Protein AF-A0A846Z059-F1 (afdb_monomer_lite)

InterPro domains:
  IPR019261 Microbial-type PARG, catalytic domain [PF10021] (10-49)
  IPR043472 Macro domain-like [G3DSA:3.40.220.10] (3-58)

Secondary structure (DSSP, 8-state):
--HHHHHHHHHHHHHHHHHTEEE-TTS-EEE-HHHHHHHHHT--PPPHHHHHHHHHTT-

Foldseek 3Di:
DDPVVVVVVVVVVVVCQVVQWDQDPVRDIDGNNVVSVCCVVPDDDADPVNVVVVVVVVD

pLDDT: mean 95.0, std 8.45, range [57.28, 98.75]

Organism: NCBI:txid163603

Structure (mmCIF, N/CA/C/O backbone):
data_AF-A0A846Z059-F1
#
_entry.id   AF-A0A846Z059-F1
#
loop_
_atom_site.group_PDB
_atom_site.id
_atom_site.type_symbol
_atom_site.label_atom_id
_atom_site.label_alt_id
_atom_site.label_comp_id
_atom_site.label_asym_id
_atom_site.label_entity_id
_atom_site.label_seq_id
_atom_site.pdbx_PDB_ins_code
_atom_site.Cartn_x
_atom_site.Cartn_y
_atom_site.Cartn_z
_atom_site.occupancy
_atom_site.B_iso_or_equiv
_atom_site.auth_seq_id
_atom_site.auth_comp_id
_atom_site.auth_asym_id
_atom_site.auth_atom_id
_atom_site.pdbx_PDB_model_num
ATOM 1 N N . MET A 1 1 ? 9.706 9.680 19.866 1.00 64.88 1 MET A N 1
ATOM 2 C CA . MET A 1 1 ? 8.853 8.496 20.156 1.00 64.88 1 MET A CA 1
ATOM 3 C C . MET A 1 1 ? 9.699 7.333 20.658 1.00 64.88 1 MET A C 1
ATOM 5 O O . MET A 1 1 ? 10.766 7.095 20.103 1.00 64.88 1 MET A O 1
ATOM 9 N N . SER A 1 2 ? 9.231 6.584 21.664 1.00 94.94 2 SER A N 1
ATOM 10 C CA . SER A 1 2 ? 9.955 5.407 22.172 1.00 94.94 2 SER A CA 1
ATOM 11 C C . SER A 1 2 ? 9.941 4.240 21.172 1.00 94.94 2 SER A C 1
ATOM 13 O O . SER A 1 2 ? 9.030 4.121 20.346 1.00 94.94 2 SER A O 1
ATOM 15 N N . ARG A 1 3 ? 10.948 3.352 21.243 1.00 96.19 3 ARG A N 1
ATOM 16 C CA . ARG A 1 3 ? 11.024 2.123 20.422 1.00 96.19 3 ARG A CA 1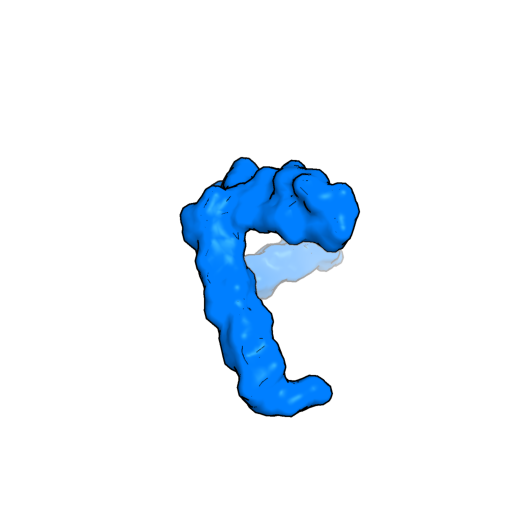
ATOM 17 C C . ARG A 1 3 ? 9.763 1.269 20.565 1.00 96.19 3 ARG A C 1
ATOM 19 O O . ARG A 1 3 ? 9.256 0.759 19.573 1.00 96.19 3 ARG A O 1
ATOM 26 N N . HIS A 1 4 ? 9.238 1.172 21.785 1.00 96.50 4 HIS A N 1
ATOM 27 C CA . HIS A 1 4 ? 8.021 0.423 22.063 1.00 96.50 4 HIS A CA 1
ATOM 28 C C . HIS A 1 4 ? 6.813 0.977 21.295 1.00 96.50 4 HIS A C 1
ATOM 30 O O . HIS A 1 4 ? 6.134 0.208 20.625 1.00 96.50 4 HIS A O 1
ATOM 36 N N . ARG A 1 5 ? 6.596 2.303 21.303 1.00 97.25 5 ARG A N 1
ATOM 37 C CA . ARG A 1 5 ? 5.474 2.910 20.565 1.00 97.25 5 ARG A CA 1
ATOM 38 C C . ARG A 1 5 ? 5.565 2.659 19.059 1.00 97.25 5 ARG A C 1
ATOM 40 O O . ARG A 1 5 ? 4.563 2.305 18.457 1.00 97.25 5 ARG A O 1
ATOM 47 N N . ARG A 1 6 ? 6.760 2.777 18.464 1.00 98.12 6 ARG A N 1
ATOM 48 C CA . ARG A 1 6 ? 6.960 2.482 17.031 1.00 98.12 6 ARG A CA 1
ATOM 49 C C . ARG A 1 6 ? 6.629 1.031 16.684 1.00 98.12 6 ARG A C 1
ATOM 51 O O . ARG A 1 6 ? 5.981 0.792 15.675 1.00 98.12 6 ARG A O 1
ATOM 58 N N . ARG A 1 7 ? 7.037 0.079 17.532 1.00 98.25 7 ARG A N 1
ATOM 59 C CA . ARG A 1 7 ? 6.718 -1.344 17.349 1.00 98.25 7 ARG A CA 1
ATOM 60 C C . ARG A 1 7 ? 5.206 -1.571 17.338 1.00 98.25 7 ARG A C 1
ATOM 62 O O . ARG A 1 7 ? 4.716 -2.224 16.430 1.00 98.25 7 ARG A O 1
ATOM 69 N N . THR A 1 8 ? 4.487 -1.007 18.307 1.00 98.06 8 THR A N 1
ATOM 70 C CA . THR A 1 8 ? 3.025 -1.132 18.379 1.00 98.06 8 THR A CA 1
ATOM 71 C C . THR A 1 8 ? 2.352 -0.541 17.142 1.00 98.06 8 THR A C 1
ATOM 73 O O . THR A 1 8 ? 1.506 -1.196 16.547 1.00 98.06 8 THR A O 1
ATOM 76 N N . THR A 1 9 ? 2.765 0.655 16.707 1.00 98.00 9 THR A N 1
ATOM 77 C CA . THR A 1 9 ? 2.224 1.271 15.486 1.00 98.00 9 THR A CA 1
ATOM 78 C C . THR A 1 9 ? 2.473 0.406 14.253 1.00 98.00 9 THR A C 1
ATOM 80 O O . THR A 1 9 ? 1.547 0.190 13.488 1.00 98.00 9 THR A O 1
ATOM 83 N N . ALA A 1 10 ? 3.683 -0.134 14.078 1.00 98.38 10 ALA A N 1
ATOM 84 C CA . ALA A 1 10 ? 3.996 -0.979 12.927 1.00 98.38 10 ALA A CA 1
ATOM 85 C C . ALA A 1 10 ? 3.152 -2.265 12.897 1.00 98.38 10 ALA A C 1
ATOM 87 O O . ALA A 1 10 ? 2.654 -2.643 11.841 1.00 98.38 10 ALA A O 1
ATOM 88 N N . GLN A 1 11 ? 2.961 -2.909 14.053 1.00 98.62 11 GLN A N 1
ATOM 89 C CA . GLN A 1 11 ? 2.119 -4.104 14.162 1.00 98.62 11 GLN A CA 1
ATOM 90 C C . GLN A 1 11 ? 0.664 -3.802 13.787 1.00 98.62 11 GLN A C 1
ATOM 92 O O . GLN A 1 11 ? 0.071 -4.544 13.009 1.00 98.62 11 GLN A O 1
ATOM 97 N N . GLU A 1 12 ? 0.118 -2.689 14.280 1.00 98.50 12 GLU A N 1
ATOM 98 C CA . GLU A 1 12 ? -1.240 -2.268 13.928 1.00 98.50 12 GLU A CA 1
ATOM 99 C C . GLU A 1 12 ? -1.358 -1.924 12.439 1.00 98.50 12 GLU A C 1
ATOM 101 O O . GLU A 1 12 ? -2.325 -2.313 11.793 1.00 98.50 12 GLU A O 1
ATOM 106 N N . THR A 1 13 ? -0.362 -1.250 11.857 1.00 98.56 13 THR A N 1
ATOM 107 C CA . THR A 1 13 ? -0.356 -0.942 10.421 1.00 98.56 13 THR A CA 1
ATOM 108 C C . THR A 1 13 ? -0.435 -2.209 9.574 1.00 98.56 13 THR A C 1
ATOM 110 O O . THR A 1 13 ? -1.241 -2.251 8.651 1.00 98.56 13 THR A O 1
ATOM 113 N N . VAL A 1 14 ? 0.336 -3.252 9.894 1.00 98.62 14 VAL A N 1
ATOM 114 C CA . VAL A 1 14 ? 0.264 -4.529 9.160 1.00 98.62 14 VAL A CA 1
ATOM 115 C C . VAL A 1 14 ? -1.124 -5.159 9.297 1.00 98.62 14 VAL A C 1
ATOM 117 O O . VAL A 1 14 ? -1.723 -5.511 8.287 1.00 98.62 14 VAL A O 1
ATOM 120 N N . ALA A 1 15 ? -1.692 -5.192 10.505 1.00 98.62 15 ALA A N 1
ATOM 121 C CA . ALA A 1 15 ? -3.042 -5.719 10.722 1.00 98.62 15 ALA A CA 1
ATOM 122 C C . ALA A 1 15 ? -4.126 -4.930 9.957 1.00 98.62 15 ALA A C 1
ATOM 124 O O . ALA A 1 15 ? -5.111 -5.501 9.487 1.00 98.62 15 ALA A O 1
ATOM 125 N N . ILE A 1 16 ? -3.958 -3.611 9.814 1.00 98.75 16 ILE A N 1
ATOM 126 C CA . ILE A 1 16 ? -4.831 -2.759 8.993 1.00 98.75 16 ILE A CA 1
ATOM 127 C C . ILE A 1 16 ? -4.697 -3.105 7.507 1.00 98.75 16 ILE A C 1
ATOM 129 O O . ILE A 1 16 ? -5.718 -3.183 6.823 1.00 98.75 16 ILE A O 1
AT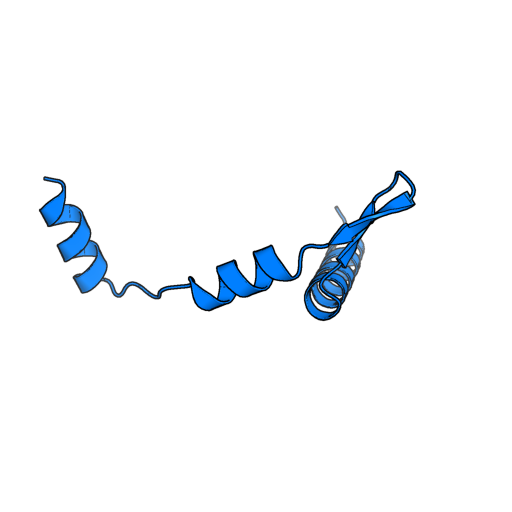OM 133 N N . LEU A 1 17 ? -3.473 -3.315 7.010 1.00 98.69 17 LEU A N 1
ATOM 134 C CA . LEU A 1 17 ? -3.224 -3.699 5.616 1.00 98.69 17 LEU A CA 1
ATOM 135 C C . LEU A 1 17 ? -3.832 -5.073 5.300 1.00 98.69 17 LEU A C 1
ATOM 137 O O . LEU A 1 17 ? -4.507 -5.206 4.285 1.00 98.69 17 LEU A O 1
ATOM 141 N N . GLU A 1 18 ? -3.674 -6.055 6.192 1.00 98.38 18 GLU A N 1
ATOM 142 C CA . GLU A 1 18 ? -4.263 -7.398 6.056 1.00 98.38 18 GLU A CA 1
ATOM 143 C C . GLU A 1 18 ? -5.798 -7.362 6.030 1.00 98.38 18 GLU A C 1
ATOM 145 O O . GLU A 1 18 ? -6.434 -8.048 5.233 1.00 98.38 18 GLU A O 1
ATOM 150 N N . ARG A 1 19 ? -6.409 -6.532 6.881 1.00 98.31 19 ARG A N 1
ATOM 151 C CA . ARG A 1 19 ? -7.868 -6.349 6.944 1.00 98.31 19 ARG A CA 1
ATOM 152 C C . ARG A 1 19 ? -8.421 -5.460 5.822 1.00 98.31 19 ARG A C 1
ATOM 154 O O . ARG A 1 19 ? -9.625 -5.470 5.573 1.00 98.31 19 ARG A O 1
ATOM 161 N N . GLY A 1 20 ? -7.586 -4.626 5.204 1.00 98.62 20 GLY A N 1
ATOM 162 C CA . GLY A 1 20 ? -7.987 -3.653 4.185 1.00 98.62 20 GLY A CA 1
ATOM 163 C C . GLY A 1 20 ? -8.803 -2.465 4.714 1.00 98.62 20 GLY A C 1
ATOM 164 O O . GLY A 1 20 ? -9.364 -1.705 3.922 1.00 98.62 20 GLY A O 1
ATOM 165 N N . SER A 1 21 ? -8.902 -2.281 6.034 1.00 98.56 21 SER A N 1
ATOM 166 C CA . SER A 1 21 ? -9.648 -1.173 6.645 1.00 98.56 21 SER A CA 1
ATOM 167 C C . SER A 1 21 ? -9.240 -0.888 8.095 1.00 98.56 21 SER A C 1
ATOM 169 O O . SER A 1 21 ? -8.678 -1.740 8.795 1.00 98.56 21 SER A O 1
ATOM 171 N N . TYR A 1 22 ? -9.552 0.324 8.562 1.00 98.62 22 TYR A N 1
ATOM 172 C CA . TYR A 1 22 ? -9.369 0.747 9.953 1.00 98.62 22 TYR A CA 1
ATOM 173 C C . TYR A 1 22 ? -10.462 1.719 10.412 1.00 98.62 22 TYR A C 1
ATOM 175 O O . TYR A 1 22 ? -11.129 2.360 9.600 1.00 98.62 22 TYR A O 1
ATOM 183 N N . THR A 1 23 ? -10.626 1.857 11.728 1.00 98.38 23 THR A N 1
ATOM 184 C CA . THR A 1 23 ? -11.536 2.839 12.330 1.00 98.38 23 THR A CA 1
ATOM 185 C C . THR A 1 23 ? -10.779 4.128 12.628 1.00 98.38 23 THR A C 1
ATOM 187 O O . THR A 1 23 ? -9.800 4.128 13.375 1.00 98.38 23 THR A O 1
ATOM 190 N N . ALA A 1 24 ? -11.218 5.240 12.044 1.00 97.44 24 ALA A N 1
ATOM 191 C CA . ALA A 1 24 ? -10.661 6.558 12.326 1.00 97.44 24 ALA A CA 1
ATOM 192 C C . ALA A 1 24 ? -11.062 7.038 13.738 1.00 97.44 24 ALA A C 1
ATOM 194 O O . ALA A 1 24 ? -12.068 6.572 14.273 1.00 97.44 24 ALA A O 1
ATOM 195 N N . PRO A 1 25 ? -10.363 8.027 14.331 1.00 97.25 25 PRO A N 1
ATOM 196 C CA . PRO A 1 25 ? -10.725 8.578 15.644 1.00 97.25 25 PRO A CA 1
ATOM 197 C C . PRO A 1 25 ? -12.165 9.109 15.749 1.00 97.25 25 PRO A C 1
ATOM 199 O O . PRO A 1 25 ? -12.717 9.169 16.839 1.00 97.25 25 PRO A O 1
ATOM 202 N N . SER A 1 26 ? -12.791 9.462 14.622 1.00 97.75 26 SER A N 1
ATOM 203 C CA . SER A 1 26 ? -14.206 9.848 14.549 1.00 97.75 26 SER A CA 1
ATOM 204 C C . SER A 1 26 ? -15.192 8.675 14.663 1.00 97.75 26 SER A C 1
ATOM 206 O O . SER A 1 26 ? -16.397 8.895 14.618 1.00 97.75 26 SER A O 1
ATOM 208 N N . GLY A 1 27 ? -14.710 7.431 14.742 1.00 97.88 27 GLY A N 1
ATOM 209 C CA . GLY A 1 27 ? -15.521 6.209 14.711 1.00 97.88 27 GLY A CA 1
ATOM 210 C C . GLY A 1 27 ? -15.871 5.720 13.301 1.00 97.88 27 GLY A C 1
ATOM 211 O O . GLY A 1 27 ? -16.414 4.629 13.145 1.00 97.88 27 GLY A O 1
ATOM 212 N N . ARG A 1 28 ? -15.540 6.486 12.253 1.00 98.12 28 ARG A N 1
ATOM 213 C CA . ARG A 1 28 ? -15.790 6.092 10.860 1.00 98.12 28 ARG A CA 1
ATOM 214 C C . ARG A 1 28 ? -14.876 4.938 10.442 1.00 98.12 28 ARG A C 1
ATOM 216 O O . ARG A 1 28 ? -13.659 5.039 10.582 1.00 98.12 28 ARG A O 1
ATOM 223 N N . ALA A 1 29 ? -15.451 3.905 9.829 1.00 97.94 29 ALA A N 1
ATOM 224 C CA . ALA A 1 29 ? -14.689 2.883 9.116 1.00 97.94 29 ALA A CA 1
ATOM 225 C C . ALA A 1 29 ? -14.152 3.449 7.787 1.00 97.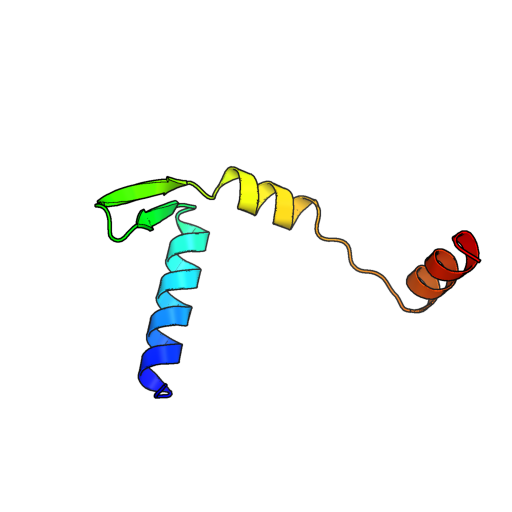94 29 ALA A C 1
ATOM 227 O O . ALA A 1 29 ? -14.907 3.994 6.974 1.00 97.94 29 ALA A O 1
ATOM 228 N N . VAL A 1 30 ? -12.844 3.332 7.573 1.00 98.50 30 VAL A N 1
ATOM 229 C CA . VAL A 1 30 ? -12.153 3.730 6.343 1.00 98.50 30 VAL A CA 1
ATOM 230 C C . VAL A 1 30 ? -11.668 2.467 5.646 1.00 98.50 30 VAL A C 1
ATOM 232 O O . VAL A 1 30 ? -10.835 1.742 6.187 1.00 98.50 30 VAL A O 1
ATOM 235 N N . SER A 1 31 ? -12.193 2.208 4.448 1.00 98.44 31 SER A N 1
ATOM 236 C CA . SER A 1 31 ? -11.669 1.161 3.569 1.00 98.44 31 SER A CA 1
ATOM 237 C C . SER A 1 31 ? -10.474 1.693 2.785 1.00 98.44 31 SER A C 1
ATOM 239 O O . SER A 1 31 ? -10.533 2.791 2.230 1.00 98.44 31 SER A O 1
ATOM 241 N N . ILE A 1 32 ? -9.406 0.901 2.739 1.00 98.56 32 ILE A N 1
ATOM 242 C CA . ILE A 1 32 ? -8.220 1.132 1.906 1.00 98.56 32 ILE A CA 1
ATOM 243 C C . ILE A 1 32 ? -7.965 -0.025 0.932 1.00 98.56 32 ILE A C 1
ATOM 245 O O . ILE A 1 32 ? -7.016 0.056 0.161 1.00 98.56 32 ILE A O 1
ATOM 249 N N . ALA A 1 33 ? -8.790 -1.078 0.951 1.00 98.50 33 ALA A N 1
ATOM 250 C CA . ALA A 1 33 ? -8.552 -2.330 0.232 1.00 98.50 33 ALA A CA 1
ATOM 251 C C . ALA A 1 33 ? -8.303 -2.121 -1.272 1.00 98.50 33 ALA A C 1
ATOM 253 O O . ALA A 1 33 ? -7.273 -2.550 -1.782 1.00 98.50 33 ALA A O 1
ATOM 254 N N . ASP A 1 34 ? -9.172 -1.379 -1.961 1.00 98.56 34 ASP A N 1
ATOM 255 C CA . ASP A 1 34 ? -9.037 -1.143 -3.409 1.00 98.56 34 ASP A CA 1
ATOM 256 C C . ASP A 1 34 ? -7.836 -0.253 -3.750 1.00 98.56 34 ASP A C 1
ATOM 258 O O . ASP A 1 34 ? -7.204 -0.386 -4.797 1.00 98.56 34 ASP A O 1
ATOM 262 N N . GLY A 1 35 ? -7.520 0.704 -2.873 1.00 98.75 35 GLY A N 1
ATOM 263 C CA . GLY A 1 35 ? -6.325 1.533 -3.011 1.00 98.75 35 GLY A CA 1
ATOM 264 C C . GLY A 1 35 ? -5.054 0.704 -2.837 1.00 98.75 35 GLY A C 1
ATOM 265 O O . GLY A 1 35 ? -4.128 0.828 -3.634 1.00 98.75 35 GLY A O 1
ATOM 266 N N . LEU A 1 36 ? -5.044 -0.172 -1.833 1.00 98.62 36 LEU A N 1
ATOM 267 C CA . LEU A 1 36 ? -3.941 -1.076 -1.536 1.00 98.62 36 LEU A CA 1
ATOM 268 C C . LEU A 1 36 ? -3.724 -2.087 -2.667 1.00 98.62 36 LEU A C 1
ATOM 270 O O . LEU A 1 36 ? -2.597 -2.232 -3.127 1.00 98.62 36 LEU A O 1
ATOM 274 N N . ALA A 1 37 ? -4.789 -2.730 -3.152 1.00 98.62 37 ALA A N 1
ATOM 275 C CA . ALA A 1 37 ? -4.718 -3.683 -4.256 1.00 98.62 37 ALA A CA 1
ATOM 276 C C . ALA A 1 37 ? -4.118 -3.040 -5.514 1.00 98.62 37 ALA A C 1
ATOM 278 O O . ALA A 1 37 ? -3.154 -3.564 -6.067 1.00 98.62 37 ALA A O 1
ATOM 279 N N . ARG A 1 38 ? -4.604 -1.851 -5.897 1.00 98.75 38 ARG A N 1
ATOM 280 C CA . ARG A 1 38 ? -4.060 -1.104 -7.043 1.00 98.75 38 ARG A CA 1
ATOM 281 C C . ARG A 1 38 ? -2.604 -0.694 -6.852 1.00 98.75 38 ARG A C 1
ATOM 283 O O . ARG A 1 38 ? -1.842 -0.719 -7.809 1.00 98.75 38 ARG A O 1
ATOM 290 N N . ALA A 1 39 ? -2.212 -0.304 -5.639 1.00 98.62 39 ALA A N 1
ATOM 291 C CA . ALA A 1 39 ? -0.827 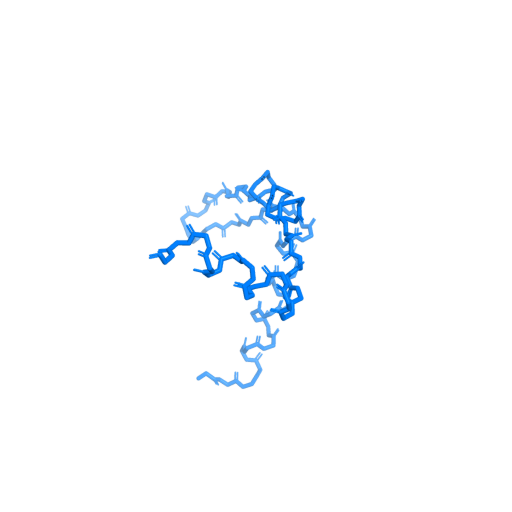0.060 -5.357 1.00 98.62 39 ALA A CA 1
ATOM 292 C C . ALA A 1 39 ? 0.111 -1.146 -5.503 1.00 98.62 39 ALA A C 1
ATOM 294 O O . ALA A 1 39 ? 1.179 -1.018 -6.097 1.00 9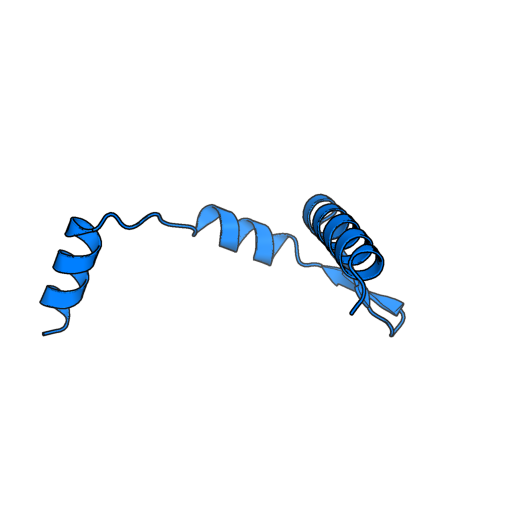8.62 39 ALA A O 1
ATOM 295 N N . VAL A 1 40 ? -0.298 -2.316 -5.001 1.00 98.38 40 VAL A N 1
ATOM 296 C CA . VAL A 1 40 ? 0.467 -3.562 -5.148 1.00 98.38 40 VAL A CA 1
ATOM 297 C C . VAL A 1 40 ? 0.558 -3.971 -6.617 1.00 98.38 40 VAL A C 1
ATOM 299 O O . VAL A 1 40 ? 1.659 -4.201 -7.106 1.00 98.38 40 VAL A O 1
ATOM 302 N N . GLU A 1 41 ? -0.569 -4.006 -7.331 1.00 98.56 41 GLU A N 1
ATOM 303 C CA . GLU A 1 41 ? -0.625 -4.371 -8.755 1.00 98.56 41 GLU A CA 1
ATOM 304 C C . GLU A 1 41 ? 0.195 -3.415 -9.637 1.00 98.56 41 GLU A C 1
ATOM 306 O O . GLU A 1 41 ? 0.865 -3.850 -10.569 1.00 98.56 41 GLU A O 1
ATOM 311 N N . GLY A 1 42 ? 0.185 -2.118 -9.320 1.00 98.38 42 GLY A N 1
ATOM 312 C CA . GLY A 1 42 ? 0.919 -1.087 -10.053 1.00 98.38 42 GLY A CA 1
ATOM 313 C C . GLY A 1 42 ? 2.370 -0.879 -9.610 1.00 98.38 42 GLY A C 1
ATOM 314 O O . GLY A 1 42 ? 3.026 0.030 -10.119 1.00 98.38 42 GLY A O 1
ATOM 315 N N . THR A 1 43 ? 2.882 -1.659 -8.653 1.00 98.38 43 THR A N 1
ATOM 316 C CA . THR A 1 43 ? 4.276 -1.528 -8.207 1.00 98.38 43 THR A CA 1
ATOM 317 C C . THR A 1 43 ? 5.219 -2.109 -9.259 1.00 98.38 43 THR A C 1
ATOM 319 O O . THR A 1 43 ? 5.186 -3.302 -9.549 1.00 98.38 43 THR A O 1
ATOM 322 N N . VAL A 1 44 ? 6.100 -1.264 -9.798 1.00 96.75 44 VAL A N 1
ATOM 323 C CA . VAL A 1 44 ? 7.106 -1.635 -10.803 1.00 96.75 44 VAL A CA 1
ATOM 324 C C . VAL A 1 44 ? 8.507 -1.502 -10.209 1.00 96.75 44 VAL A C 1
ATOM 326 O O . VAL A 1 44 ? 8.800 -0.550 -9.485 1.00 96.75 44 VAL A O 1
ATOM 329 N N . LEU A 1 45 ? 9.381 -2.456 -10.532 1.00 96.69 45 LEU A N 1
ATOM 330 C CA . LEU A 1 45 ? 10.813 -2.371 -10.263 1.00 96.69 45 LEU A CA 1
ATOM 331 C C . LEU A 1 45 ? 11.515 -1.777 -11.486 1.00 96.69 45 LEU A C 1
ATOM 333 O O . LEU A 1 45 ? 11.436 -2.360 -12.561 1.00 96.69 45 LEU A O 1
ATOM 337 N N . TYR A 1 46 ? 12.232 -0.673 -11.293 1.00 95.75 46 TYR A N 1
ATOM 338 C CA . TYR A 1 46 ? 13.135 -0.114 -12.298 1.00 95.75 46 TYR A CA 1
ATOM 339 C C . TYR A 1 46 ? 14.573 -0.524 -11.983 1.00 95.75 46 TYR A C 1
ATOM 341 O O . TYR A 1 46 ? 15.069 -0.272 -10.878 1.00 95.75 46 TYR A O 1
ATOM 349 N N . ARG A 1 47 ? 15.243 -1.158 -12.945 1.00 96.12 47 ARG A N 1
ATOM 350 C CA . ARG A 1 47 ? 16.691 -1.398 -12.912 1.00 96.12 47 ARG A CA 1
ATOM 351 C C . ARG A 1 47 ? 17.453 -0.128 -13.315 1.00 96.12 47 ARG A C 1
ATOM 353 O O . ARG A 1 47 ? 16.853 0.768 -13.905 1.00 96.12 47 ARG A O 1
ATOM 360 N N . PRO A 1 48 ? 18.757 -0.021 -12.993 1.00 95.94 48 PRO A N 1
ATOM 361 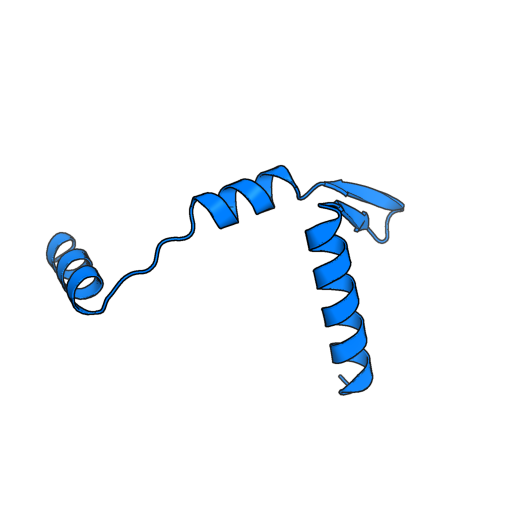C CA . PRO A 1 48 ? 19.531 1.182 -13.305 1.00 95.94 48 PRO A CA 1
ATOM 362 C C . PRO A 1 48 ? 19.463 1.603 -14.783 1.00 95.94 48 PRO A C 1
ATOM 364 O O . PRO A 1 48 ? 19.182 2.758 -15.064 1.00 95.94 48 PRO A O 1
ATOM 367 N N . ASP A 1 49 ? 19.608 0.660 -15.715 1.00 95.69 49 ASP A N 1
ATOM 368 C CA . ASP A 1 49 ? 19.555 0.899 -17.163 1.00 95.69 49 ASP A CA 1
ATOM 369 C C . ASP A 1 49 ? 18.156 1.292 -17.668 1.00 95.69 49 ASP A C 1
ATOM 371 O O . ASP A 1 49 ? 18.018 2.113 -18.572 1.00 95.69 49 ASP A O 1
ATOM 375 N N . GLU A 1 50 ? 17.102 0.744 -17.060 1.00 95.88 50 GLU A N 1
ATOM 376 C CA . GLU A 1 50 ? 15.714 1.126 -17.354 1.00 95.88 50 GLU A CA 1
ATOM 377 C C . GLU A 1 50 ? 15.401 2.545 -16.865 1.00 95.88 50 GLU A C 1
ATOM 379 O O . GLU A 1 50 ? 14.603 3.250 -17.485 1.00 95.88 50 GLU A O 1
ATOM 384 N N . LEU A 1 51 ? 16.028 2.971 -15.763 1.00 94.06 51 LEU A N 1
ATOM 385 C CA . LEU A 1 51 ? 15.929 4.341 -15.273 1.00 94.06 51 LEU A CA 1
ATOM 386 C C . LEU A 1 51 ? 16.693 5.312 -16.180 1.00 94.06 51 LEU A C 1
ATOM 388 O O . LEU A 1 51 ? 16.144 6.361 -16.512 1.00 94.06 51 LEU A O 1
ATOM 392 N N . ASP A 1 52 ? 17.907 4.956 -16.608 1.00 93.06 52 ASP A N 1
ATOM 393 C CA . ASP A 1 52 ? 18.701 5.766 -17.541 1.00 93.06 52 ASP A CA 1
ATOM 394 C C . ASP A 1 52 ? 17.923 6.008 -18.847 1.00 93.06 52 ASP A C 1
ATOM 396 O O . ASP A 1 52 ? 17.732 7.152 -19.261 1.00 93.06 52 ASP A O 1
ATOM 400 N N . ALA A 1 53 ? 17.342 4.948 -19.421 1.00 91.62 53 ALA A N 1
ATOM 401 C CA . ALA A 1 53 ? 16.506 5.048 -20.617 1.00 91.62 53 ALA A CA 1
ATOM 402 C C . ALA A 1 53 ? 15.269 5.945 -20.421 1.00 91.62 53 ALA A C 1
ATOM 404 O O . ALA A 1 53 ? 14.831 6.607 -21.360 1.00 91.62 53 ALA A O 1
ATOM 405 N N . LEU A 1 54 ? 14.691 5.980 -19.215 1.00 91.38 54 LEU A N 1
ATOM 406 C CA . LEU A 1 54 ? 13.559 6.853 -18.910 1.00 91.38 54 LEU A CA 1
ATOM 407 C C . LEU A 1 54 ? 13.974 8.333 -18.907 1.00 91.38 54 LEU A C 1
ATOM 409 O O . LEU A 1 54 ? 13.227 9.176 -19.396 1.00 91.38 54 LEU A O 1
ATOM 413 N N . LEU A 1 55 ? 15.147 8.652 -18.355 1.00 90.81 55 LEU A N 1
ATOM 414 C CA . LEU A 1 55 ? 15.657 10.024 -18.268 1.00 90.81 55 LEU A CA 1
ATOM 415 C C . LEU A 1 55 ? 16.035 10.585 -19.643 1.00 90.81 55 LEU A C 1
ATOM 417 O O . LEU A 1 55 ? 15.764 11.756 -19.907 1.00 90.81 55 LEU A O 1
ATOM 421 N N . ASP A 1 56 ? 16.568 9.742 -20.528 1.00 86.62 56 ASP A N 1
ATOM 422 C CA . ASP A 1 56 ? 16.926 10.124 -21.898 1.00 86.62 56 ASP A CA 1
ATOM 423 C C . ASP A 1 56 ? 15.702 10.488 -22.758 1.00 86.62 56 ASP A C 1
ATOM 425 O O . ASP A 1 56 ? 15.798 11.318 -23.656 1.00 86.62 56 ASP A O 1
ATOM 429 N N . VAL A 1 57 ? 14.528 9.908 -22.476 1.00 73.31 57 VAL A N 1
ATOM 430 C CA . VAL A 1 57 ? 13.267 10.210 -23.189 1.00 73.31 57 VAL A CA 1
ATOM 431 C C . VAL A 1 57 ? 12.710 11.596 -22.831 1.00 73.31 57 VAL A C 1
ATOM 433 O O . VAL A 1 57 ? 11.891 12.144 -23.572 1.00 73.31 57 VAL A O 1
ATOM 436 N N . PHE A 1 58 ? 13.141 12.170 -21.707 1.00 66.06 58 PHE A N 1
ATOM 437 C CA . PHE A 1 58 ? 12.702 13.486 -21.236 1.00 66.06 58 PHE A CA 1
ATOM 438 C C . PHE A 1 58 ? 13.752 14.597 -21.421 1.00 66.06 58 PHE A C 1
ATOM 440 O O . PHE A 1 58 ? 13.496 15.726 -20.990 1.00 66.06 58 PHE A O 1
ATOM 447 N N . ALA A 1 59 ? 14.902 14.293 -22.033 1.00 57.28 59 ALA A N 1
ATOM 448 C CA . ALA A 1 59 ? 15.961 15.243 -22.389 1.00 57.28 59 ALA A CA 1
ATOM 449 C C . ALA A 1 59 ? 15.786 15.783 -23.820 1.00 57.28 59 ALA A C 1
ATOM 451 O O . ALA A 1 59 ? 16.099 16.979 -24.026 1.00 57.28 59 ALA A O 1
#

Sequence (59 aa):
MSRHRRRTTAQETVAILERGSYTAPSGRAVSIADGLARAVEGTVLYRPDELDALLDVFA

Radius of gyration: 17.94 Å; chains: 1; bounding box: 35×23×45 Å